Protein AF-B4DLM2-F1 (afdb_monomer)

Foldseek 3Di:
DPDVVVLVVLLVLLLVLLVVLLVLQCCCVPPVVHADPPPDPNPVSVVVSCCSVPVPNVVVNVVCPVVDDPVSCVVSVVSSVVSVVVSVVVCVVVPCVPVDDDPPPVVVVPDPPPPDD

Structure (mmCIF, N/CA/C/O backbone):
data_AF-B4DLM2-F1
#
_entry.id   AF-B4DLM2-F1
#
loop_
_atom_site.group_PDB
_atom_site.id
_atom_site.type_symbol
_atom_site.label_atom_id
_atom_site.label_alt_id
_atom_site.label_comp_id
_atom_site.label_asym_id
_atom_site.label_entity_id
_atom_site.label_seq_id
_atom_site.pdbx_PDB_ins_code
_atom_site.Cartn_x
_atom_site.Cartn_y
_atom_site.Cartn_z
_atom_site.occupancy
_atom_site.B_iso_or_equiv
_atom_site.auth_seq_id
_atom_site.auth_comp_id
_atom_site.auth_asym_id
_atom_site.auth_atom_id
_atom_site.pdbx_PDB_model_num
ATOM 1 N N . MET A 1 1 ? 16.873 -4.568 -25.014 1.00 51.62 1 MET A N 1
ATOM 2 C CA . MET A 1 1 ? 15.397 -4.546 -24.914 1.00 51.62 1 MET A CA 1
ATOM 3 C C . MET A 1 1 ? 15.012 -5.159 -23.578 1.00 51.62 1 MET A C 1
ATOM 5 O O . MET A 1 1 ? 15.275 -6.338 -23.374 1.00 51.62 1 MET A O 1
ATOM 9 N N . VAL A 1 2 ? 14.483 -4.369 -22.641 1.00 57.69 2 VAL A N 1
ATOM 10 C CA . VAL A 1 2 ? 13.938 -4.913 -21.386 1.00 57.69 2 VAL A CA 1
ATOM 11 C C . VAL A 1 2 ? 12.721 -5.756 -21.762 1.00 57.69 2 VAL A C 1
ATOM 13 O O . VAL A 1 2 ? 11.779 -5.254 -22.366 1.00 57.69 2 VAL A O 1
ATOM 16 N N . SER A 1 3 ? 12.790 -7.060 -21.508 1.00 72.94 3 SER A N 1
ATOM 17 C CA . SER A 1 3 ? 11.774 -8.020 -21.948 1.00 72.94 3 SER A CA 1
ATOM 18 C C . SER A 1 3 ? 10.449 -7.759 -21.222 1.00 72.94 3 SER A C 1
ATOM 20 O O . SER A 1 3 ? 10.468 -7.504 -20.020 1.00 72.94 3 SER A O 1
ATOM 22 N N . GLY A 1 4 ? 9.296 -7.860 -21.897 1.00 72.12 4 GLY A N 1
ATOM 23 C CA . G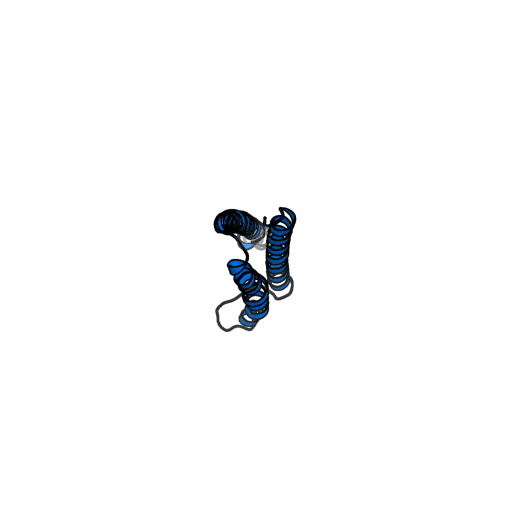LY A 1 4 ? 7.965 -7.658 -21.285 1.00 72.12 4 GLY A CA 1
ATOM 24 C C . GLY A 1 4 ? 7.727 -8.492 -20.014 1.00 72.12 4 GLY A C 1
ATOM 25 O O . GLY A 1 4 ? 7.009 -8.079 -19.109 1.00 72.12 4 GLY A O 1
ATOM 26 N N . ARG A 1 5 ? 8.434 -9.622 -19.887 1.00 77.25 5 ARG A N 1
ATOM 27 C CA . ARG A 1 5 ? 8.469 -10.468 -18.684 1.00 77.25 5 ARG A CA 1
ATOM 28 C C . ARG A 1 5 ? 8.991 -9.737 -17.442 1.00 77.25 5 ARG 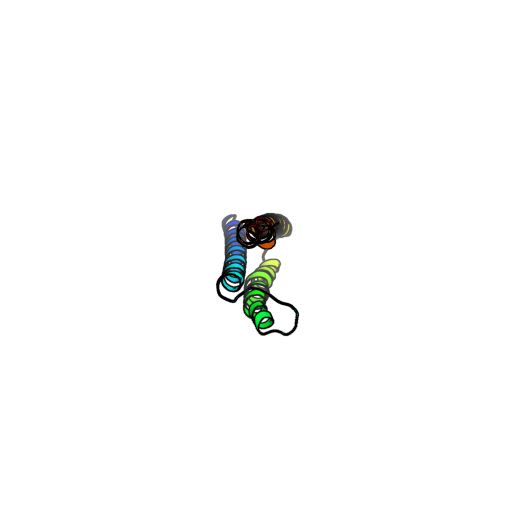A C 1
ATOM 30 O O . ARG A 1 5 ? 8.502 -9.995 -16.353 1.00 77.25 5 ARG A O 1
ATOM 37 N N . PHE A 1 6 ? 9.948 -8.823 -17.593 1.00 78.25 6 PHE A N 1
ATOM 38 C CA . PHE A 1 6 ? 10.503 -8.040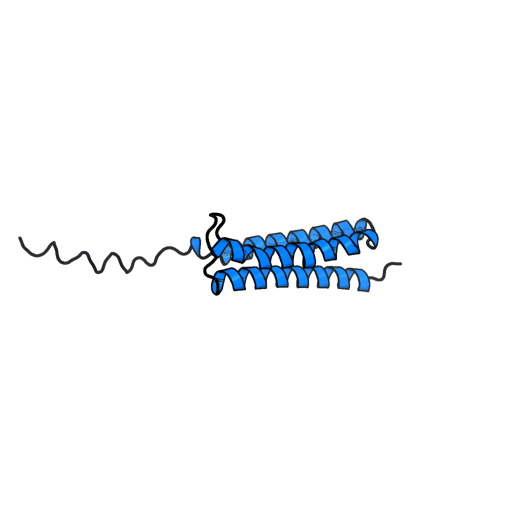 -16.486 1.00 78.25 6 PHE A CA 1
ATOM 39 C C . PHE A 1 6 ? 9.461 -7.084 -15.894 1.00 78.25 6 PHE A C 1
ATOM 41 O O . PHE A 1 6 ? 9.301 -7.022 -14.681 1.00 78.25 6 PHE A O 1
ATOM 48 N N . TYR A 1 7 ? 8.693 -6.406 -16.748 1.00 75.31 7 TYR A N 1
ATOM 49 C CA . TYR A 1 7 ? 7.600 -5.525 -16.329 1.00 75.31 7 TYR A CA 1
ATOM 50 C C . TYR A 1 7 ? 6.501 -6.289 -15.599 1.00 75.31 7 TYR A C 1
ATOM 52 O O . TYR A 1 7 ? 6.032 -5.857 -14.550 1.00 75.31 7 TYR A O 1
ATOM 60 N N . LEU A 1 8 ? 6.136 -7.455 -16.134 1.00 80.31 8 LEU A N 1
ATOM 61 C CA . LEU A 1 8 ? 5.130 -8.315 -15.530 1.00 80.31 8 LEU A CA 1
ATOM 62 C C . LEU A 1 8 ? 5.584 -8.803 -14.146 1.00 80.31 8 LEU A C 1
ATOM 64 O O . LEU A 1 8 ? 4.807 -8.743 -13.199 1.00 80.31 8 LEU A O 1
ATOM 68 N N . SER A 1 9 ? 6.860 -9.169 -13.987 1.00 82.44 9 SER A N 1
ATOM 69 C CA . SER A 1 9 ? 7.440 -9.481 -12.675 1.00 82.44 9 SER A CA 1
ATOM 70 C C . SER A 1 9 ? 7.395 -8.293 -11.709 1.00 82.44 9 SER A C 1
ATOM 72 O O . SER A 1 9 ? 7.050 -8.481 -10.546 1.00 82.44 9 SER A O 1
ATOM 74 N N . CYS A 1 10 ? 7.695 -7.071 -12.163 1.00 81.31 10 CYS A N 1
ATOM 75 C CA . CYS A 1 10 ? 7.617 -5.871 -11.321 1.00 81.31 10 CYS A CA 1
ATOM 76 C C . CYS A 1 10 ? 6.184 -5.589 -10.841 1.00 81.31 10 CYS A C 1
ATOM 78 O O . CYS A 1 10 ? 5.981 -5.308 -9.661 1.00 81.31 10 CYS A O 1
ATOM 80 N N . LEU A 1 11 ? 5.191 -5.714 -11.726 1.00 82.06 11 LEU A N 1
ATOM 81 C CA . LEU A 1 11 ? 3.777 -5.554 -11.372 1.00 82.06 11 LEU A CA 1
ATOM 82 C C . LEU A 1 11 ? 3.308 -6.640 -10.397 1.00 82.06 11 LEU A C 1
ATOM 84 O O . LEU A 1 11 ? 2.626 -6.334 -9.419 1.00 82.06 11 LEU A O 1
ATOM 88 N N . LEU A 1 12 ? 3.716 -7.894 -10.616 1.00 85.19 12 LEU A N 1
ATOM 89 C CA . LEU A 1 12 ? 3.414 -8.999 -9.706 1.00 85.19 12 LEU A CA 1
ATOM 90 C C . LEU A 1 12 ? 4.012 -8.759 -8.317 1.00 85.19 12 LEU A C 1
ATOM 92 O O . LEU A 1 12 ? 3.294 -8.884 -7.328 1.00 85.19 12 LEU A O 1
ATOM 96 N N . LEU A 1 13 ? 5.281 -8.349 -8.231 1.00 85.75 13 LEU A N 1
ATOM 97 C CA . LEU A 1 13 ? 5.938 -8.024 -6.961 1.00 85.75 13 LEU A CA 1
ATOM 98 C C . LEU A 1 13 ? 5.252 -6.857 -6.240 1.00 85.75 13 LEU A C 1
ATOM 100 O O . LEU A 1 13 ? 5.042 -6.934 -5.031 1.00 85.75 13 LEU A O 1
ATOM 104 N N . GLY A 1 14 ? 4.851 -5.813 -6.972 1.00 85.38 14 GLY A N 1
ATOM 105 C CA . GLY A 1 14 ? 4.082 -4.698 -6.415 1.00 85.38 14 GLY A CA 1
ATOM 106 C C . GLY A 1 14 ? 2.729 -5.148 -5.859 1.00 85.38 14 GLY A C 1
ATOM 107 O O . GLY A 1 14 ? 2.387 -4.828 -4.720 1.00 85.38 14 GLY A O 1
ATOM 108 N N . SER A 1 15 ? 1.988 -5.961 -6.620 1.00 84.38 15 SER A N 1
ATOM 109 C CA . SER A 1 15 ? 0.701 -6.510 -6.177 1.00 84.38 15 SER A CA 1
ATOM 110 C C . SER A 1 15 ? 0.849 -7.421 -4.953 1.00 84.38 15 SER A C 1
ATOM 112 O O . SER A 1 15 ? 0.097 -7.285 -3.992 1.00 84.38 15 SER A O 1
ATOM 114 N N . LEU A 1 16 ? 1.869 -8.285 -4.929 1.00 87.69 16 LEU A N 1
ATOM 115 C CA . LEU A 1 16 ? 2.153 -9.183 -3.812 1.00 87.69 16 LEU A CA 1
ATOM 116 C C . LEU A 1 16 ? 2.561 -8.403 -2.555 1.00 87.69 16 LEU A C 1
ATOM 118 O O . LEU A 1 16 ? 2.080 -8.700 -1.463 1.00 87.69 16 LEU A O 1
ATOM 122 N N . GLY A 1 17 ? 3.404 -7.378 -2.706 1.00 88.19 17 GLY A N 1
ATOM 123 C CA . GLY A 1 17 ? 3.790 -6.487 -1.614 1.00 88.19 17 GLY A CA 1
ATOM 124 C C . GLY A 1 17 ? 2.588 -5.747 -1.029 1.00 88.19 17 GLY A C 1
ATOM 125 O O . GLY A 1 17 ? 2.404 -5.710 0.186 1.00 88.19 17 GLY A O 1
ATOM 126 N N . SER A 1 18 ? 1.710 -5.235 -1.891 1.00 85.81 18 SER A N 1
ATOM 127 C CA . SER A 1 18 ? 0.461 -4.598 -1.478 1.00 85.81 18 SER A CA 1
ATOM 128 C C . SER A 1 18 ? -0.462 -5.554 -0.707 1.00 85.81 18 SER A C 1
ATOM 130 O O . SER A 1 18 ? -0.937 -5.208 0.377 1.00 85.81 18 SER A O 1
ATOM 132 N N . MET A 1 19 ? -0.646 -6.783 -1.200 1.00 86.31 19 MET A N 1
ATOM 133 C CA . MET A 1 19 ? -1.426 -7.816 -0.506 1.00 86.31 19 MET A CA 1
ATOM 134 C C . MET A 1 19 ? -0.823 -8.177 0.858 1.00 86.31 19 MET A C 1
ATOM 136 O O . MET A 1 19 ? -1.555 -8.359 1.830 1.00 86.31 19 MET A O 1
ATOM 140 N N . CYS A 1 20 ? 0.506 -8.224 0.966 1.00 88.50 20 CYS A N 1
ATOM 141 C CA . CYS A 1 20 ? 1.203 -8.482 2.226 1.00 88.50 20 CYS A CA 1
ATOM 142 C C . CYS A 1 20 ? 0.955 -7.373 3.267 1.00 88.50 20 CYS A C 1
ATOM 144 O O . CYS A 1 20 ? 0.703 -7.665 4.441 1.00 88.50 20 CYS A O 1
ATOM 146 N N . ILE A 1 21 ? 0.951 -6.105 2.839 1.00 88.44 21 ILE A N 1
ATOM 147 C CA . I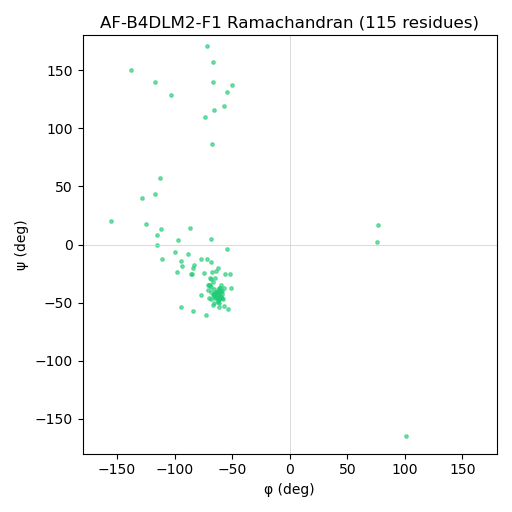LE A 1 21 ? 0.609 -4.972 3.710 1.00 88.44 21 ILE A CA 1
ATOM 148 C C . ILE A 1 21 ? -0.833 -5.102 4.209 1.00 88.44 21 ILE A C 1
ATOM 150 O O . ILE A 1 21 ? -1.064 -5.017 5.414 1.00 88.44 21 ILE A O 1
ATOM 154 N N . LEU A 1 22 ? -1.795 -5.357 3.314 1.00 86.56 22 LEU A N 1
ATOM 155 C CA . LEU A 1 22 ? -3.202 -5.527 3.695 1.00 86.56 22 LEU A CA 1
ATOM 156 C C . LEU A 1 22 ? -3.400 -6.644 4.704 1.00 86.56 22 LEU A C 1
ATOM 158 O O . LEU A 1 22 ? -4.104 -6.464 5.693 1.00 86.56 22 LEU A O 1
ATOM 162 N N . PHE A 1 23 ? -2.779 -7.793 4.453 1.00 88.12 23 PHE A N 1
ATOM 163 C CA . PHE A 1 23 ? -2.883 -8.935 5.342 1.00 88.12 23 PHE A CA 1
ATOM 164 C C . PHE A 1 23 ? -2.335 -8.598 6.731 1.00 88.12 23 PHE A C 1
ATOM 166 O O . PHE A 1 23 ? -2.962 -8.917 7.737 1.00 88.12 23 PHE A O 1
ATOM 173 N N . THR A 1 24 ? -1.215 -7.874 6.793 1.00 87.06 24 THR A N 1
ATOM 174 C CA . THR A 1 24 ? -0.621 -7.424 8.060 1.00 87.06 24 THR A CA 1
ATOM 175 C C . THR A 1 24 ? -1.533 -6.430 8.783 1.00 87.06 24 THR A C 1
ATOM 177 O O . THR A 1 24 ? -1.739 -6.550 9.989 1.00 87.06 24 THR A O 1
ATOM 180 N N . ILE A 1 25 ? -2.133 -5.481 8.057 1.00 87.44 25 ILE A N 1
ATOM 181 C CA . ILE A 1 25 ? -3.106 -4.528 8.607 1.00 87.44 25 ILE A CA 1
ATOM 182 C C . ILE A 1 25 ? -4.326 -5.270 9.159 1.00 87.44 25 ILE A C 1
ATOM 184 O O . ILE A 1 25 ? -4.698 -5.051 10.309 1.00 87.44 25 ILE A O 1
ATOM 188 N N . TYR A 1 26 ? -4.917 -6.173 8.375 1.00 86.38 26 TYR A N 1
ATOM 189 C CA . TYR A 1 26 ? -6.079 -6.961 8.777 1.00 86.38 26 TYR A CA 1
ATOM 190 C C . TYR A 1 26 ? -5.779 -7.836 9.996 1.00 86.38 26 TYR A C 1
ATOM 192 O O . TYR A 1 26 ? -6.555 -7.856 10.948 1.00 86.38 26 TYR A O 1
ATOM 200 N N . TRP A 1 27 ? -4.627 -8.508 10.008 1.00 85.75 27 TRP A N 1
ATOM 201 C CA . TRP A 1 27 ? -4.191 -9.326 11.133 1.00 85.75 27 TRP A CA 1
ATOM 20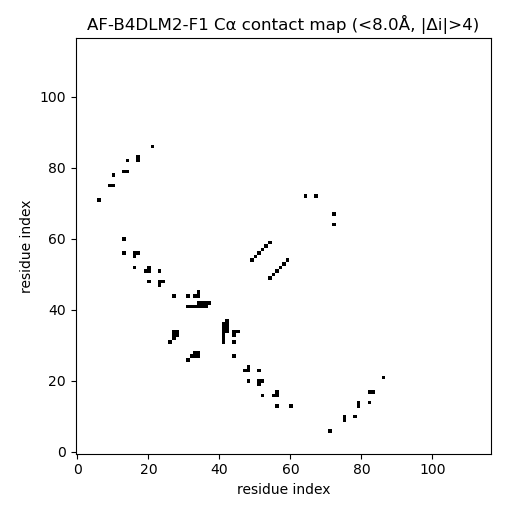2 C C . TRP A 1 27 ? -4.079 -8.501 12.421 1.00 85.75 27 TRP A C 1
ATOM 204 O O . TRP A 1 27 ? -4.619 -8.901 13.455 1.00 85.75 27 TRP A O 1
ATOM 214 N N . MET A 1 28 ? -3.463 -7.317 12.356 1.00 85.19 28 MET A N 1
ATOM 215 C CA . MET A 1 28 ? -3.319 -6.444 13.526 1.00 85.19 28 MET A CA 1
ATOM 216 C C . MET A 1 28 ? -4.639 -5.825 13.977 1.00 85.19 28 MET A C 1
ATOM 218 O O . MET A 1 28 ? -4.868 -5.680 15.178 1.00 85.19 28 MET A O 1
ATOM 222 N N . GLN A 1 29 ? -5.527 -5.509 13.039 1.00 82.75 29 GLN A N 1
ATOM 223 C CA . GLN A 1 29 ? -6.861 -5.008 13.346 1.00 82.75 29 GLN A CA 1
ATOM 224 C C . GLN A 1 29 ? -7.724 -6.071 14.029 1.00 82.75 29 GLN A C 1
ATOM 226 O O . GLN A 1 29 ? -8.265 -5.818 15.101 1.00 82.75 29 GLN A O 1
ATOM 231 N N . TYR A 1 30 ? -7.818 -7.264 13.439 1.00 81.12 30 TYR A N 1
ATOM 232 C CA . TYR A 1 30 ? -8.742 -8.303 13.889 1.00 81.12 30 TYR A CA 1
ATOM 233 C C . TYR A 1 30 ? -8.255 -9.028 15.150 1.00 81.12 30 TYR A C 1
ATOM 235 O O . TYR A 1 30 ? -9.036 -9.250 16.070 1.00 81.12 30 TYR A O 1
ATOM 243 N N . TRP A 1 31 ? -6.966 -9.382 15.221 1.00 79.50 31 TRP A N 1
ATOM 244 C CA . TRP A 1 31 ? -6.445 -10.227 16.304 1.00 79.50 31 TRP A CA 1
ATOM 245 C C . TRP A 1 31 ? -5.779 -9.450 17.443 1.00 79.50 31 TRP A C 1
ATOM 247 O O . TRP A 1 31 ? -5.687 -9.974 18.549 1.00 79.50 31 TRP A O 1
ATOM 257 N N . ARG A 1 32 ? -5.294 -8.221 17.207 1.00 80.56 32 ARG A N 1
ATOM 258 C CA . ARG A 1 32 ? -4.540 -7.443 18.216 1.00 80.56 32 ARG A CA 1
ATOM 259 C C . ARG A 1 32 ? -5.276 -6.212 18.740 1.00 80.56 32 ARG A C 1
ATOM 261 O O . ARG A 1 32 ? -4.660 -5.378 19.402 1.00 80.56 32 ARG A O 1
ATOM 268 N N . GLY A 1 33 ? -6.576 -6.106 18.467 1.00 79.31 33 GLY A N 1
ATOM 269 C CA . GLY A 1 33 ? -7.436 -5.067 19.037 1.00 79.31 33 GLY A CA 1
ATOM 270 C C . GLY A 1 33 ? -7.277 -3.680 18.410 1.00 79.31 33 GLY A C 1
ATOM 271 O O . GLY A 1 33 ? -7.722 -2.702 19.002 1.00 79.31 33 GLY A O 1
ATOM 272 N N . GLY A 1 34 ? -6.664 -3.576 17.225 1.00 82.50 34 GLY A N 1
ATOM 273 C CA . GLY A 1 34 ? -6.630 -2.333 16.452 1.00 82.50 34 GLY A CA 1
ATOM 274 C C . GLY A 1 34 ? -5.323 -1.535 16.531 1.00 82.50 34 GLY A C 1
ATOM 275 O O . GLY A 1 34 ? -4.275 -2.038 16.946 1.00 82.50 34 GLY A O 1
ATOM 276 N N . PHE A 1 35 ? -5.382 -0.273 16.094 1.00 84.31 35 PHE A N 1
ATOM 277 C CA . PHE A 1 35 ? -4.260 0.672 16.103 1.00 84.31 35 PHE A CA 1
ATOM 278 C C . PHE A 1 35 ? -4.580 1.859 17.003 1.00 84.31 35 PHE A C 1
ATOM 280 O O . PHE A 1 35 ? -5.684 2.398 16.955 1.00 84.31 35 PHE A O 1
ATOM 287 N N . ALA A 1 36 ? -3.586 2.316 17.761 1.00 84.56 36 ALA A N 1
ATOM 288 C CA . ALA A 1 36 ? -3.668 3.572 18.494 1.00 84.56 36 ALA A CA 1
ATOM 289 C C . ALA A 1 36 ? -2.348 4.342 18.384 1.00 84.56 36 ALA A C 1
ATOM 291 O O . ALA A 1 36 ? -1.281 3.741 18.271 1.00 84.56 36 ALA A O 1
ATOM 292 N N . TRP A 1 37 ? -2.431 5.672 18.431 1.00 80.44 37 TRP A N 1
ATOM 293 C CA . TRP A 1 37 ? -1.291 6.599 18.426 1.00 80.44 37 TRP A CA 1
ATOM 294 C C . TRP A 1 37 ? -1.251 7.407 19.736 1.00 80.44 37 TRP A C 1
ATOM 296 O O . TRP A 1 37 ? -1.141 8.625 19.746 1.00 80.44 37 TRP A O 1
ATOM 306 N N . ASN A 1 38 ? -1.467 6.737 20.867 1.00 84.94 38 ASN A N 1
ATOM 307 C CA . ASN A 1 38 ? -1.642 7.368 22.184 1.00 84.94 38 ASN A CA 1
ATOM 308 C C . ASN A 1 38 ? -0.666 6.829 23.247 1.00 84.94 38 ASN A C 1
ATOM 310 O O . ASN A 1 38 ? -0.918 6.971 24.438 1.00 84.94 38 ASN A O 1
ATOM 314 N N . GLY A 1 39 ? 0.420 6.169 22.836 1.00 71.62 39 GLY A N 1
ATOM 315 C CA . GLY A 1 39 ? 1.399 5.569 23.754 1.00 71.62 39 GLY A CA 1
ATOM 316 C C . GLY A 1 39 ? 0.945 4.264 24.419 1.00 71.62 39 GLY A C 1
ATOM 317 O O . GLY A 1 39 ? 1.680 3.709 25.228 1.00 71.62 39 GLY A O 1
ATOM 318 N N . SER A 1 40 ? -0.246 3.756 24.091 1.00 83.31 40 SER A N 1
ATOM 319 C CA . SER A 1 40 ? -0.760 2.482 24.606 1.00 83.31 40 SER A CA 1
ATOM 320 C C . SER A 1 40 ? -0.037 1.268 23.997 1.00 83.31 40 SER A C 1
ATOM 322 O O . SER A 1 40 ? 0.688 1.381 23.008 1.00 83.31 40 SER A O 1
ATOM 324 N N . ILE A 1 41 ? -0.298 0.069 24.526 1.00 79.69 41 ILE A N 1
ATOM 325 C CA . ILE A 1 41 ? 0.211 -1.207 23.991 1.00 79.69 41 ILE A CA 1
ATOM 326 C C . ILE A 1 41 ? -0.167 -1.428 22.514 1.00 79.69 41 ILE A C 1
ATOM 328 O O . ILE A 1 41 ? 0.571 -2.068 21.766 1.00 79.69 41 ILE A O 1
ATOM 332 N N . TYR A 1 42 ? -1.262 -0.814 22.055 1.00 82.81 42 TYR A N 1
ATOM 333 C CA . TYR A 1 42 ? -1.694 -0.819 20.654 1.00 82.81 42 TYR A CA 1
ATOM 334 C C . TYR A 1 42 ? -0.770 -0.027 19.715 1.00 82.81 42 TYR A C 1
ATOM 336 O O . TYR A 1 42 ? -0.831 -0.212 18.501 1.00 82.81 42 TYR A O 1
ATOM 344 N N . MET A 1 43 ? 0.115 0.824 20.242 1.00 84.19 43 MET A N 1
ATOM 345 C CA . MET A 1 43 ? 1.112 1.538 19.439 1.00 84.19 43 MET A CA 1
ATOM 346 C C . MET A 1 43 ? 2.177 0.573 18.899 1.00 84.19 43 MET A C 1
ATOM 348 O O . MET A 1 43 ? 2.674 0.758 17.792 1.00 84.19 43 MET A O 1
ATOM 352 N N . PHE A 1 44 ? 2.455 -0.527 19.612 1.00 84.88 44 PHE A N 1
ATOM 353 C CA . PHE A 1 44 ? 3.342 -1.585 19.123 1.00 84.88 44 PHE A CA 1
ATOM 354 C C . PHE A 1 44 ? 2.751 -2.346 17.925 1.00 84.88 44 PHE A C 1
ATOM 356 O O . PHE A 1 44 ? 3.500 -2.878 17.110 1.00 84.88 44 PHE A O 1
ATOM 363 N N . ASN A 1 45 ? 1.425 -2.354 17.742 1.00 85.94 45 ASN A N 1
ATOM 364 C CA . ASN A 1 45 ? 0.803 -2.990 16.575 1.00 85.94 45 ASN A CA 1
ATOM 365 C C . ASN A 1 45 ? 1.201 -2.303 15.252 1.00 85.94 45 ASN A C 1
ATOM 367 O O . ASN A 1 45 ? 1.194 -2.959 14.211 1.00 85.94 45 ASN A O 1
ATOM 371 N N . TRP A 1 46 ? 1.617 -1.027 15.283 1.00 84.44 46 TRP A N 1
ATOM 372 C CA . TRP A 1 46 ? 2.170 -0.327 14.116 1.00 84.44 46 TRP A CA 1
ATOM 373 C C . TRP A 1 46 ? 3.529 -0.862 13.676 1.00 84.44 46 TRP A C 1
ATOM 375 O O . TRP A 1 46 ? 3.839 -0.816 12.489 1.00 84.44 46 TRP A O 1
ATOM 385 N N . HIS A 1 47 ? 4.335 -1.388 14.599 1.00 89.06 47 HIS A N 1
ATOM 386 C CA . HIS A 1 47 ? 5.700 -1.828 14.314 1.00 89.06 47 HIS A CA 1
ATOM 387 C C . HIS A 1 47 ? 5.785 -2.818 13.130 1.00 89.06 47 HIS A C 1
ATOM 389 O O . HIS A 1 47 ? 6.470 -2.521 12.152 1.00 89.06 47 HIS A O 1
ATOM 395 N N . PRO A 1 48 ? 5.068 -3.955 13.127 1.00 88.56 48 PRO A N 1
ATOM 396 C CA . PRO A 1 48 ? 5.092 -4.893 12.003 1.00 88.56 48 PRO A CA 1
ATOM 397 C C . PRO A 1 48 ? 4.476 -4.330 10.716 1.00 88.56 48 PRO A C 1
ATOM 399 O O . PRO A 1 48 ? 4.967 -4.644 9.636 1.00 88.56 48 PRO A O 1
ATOM 402 N N . VAL A 1 49 ? 3.463 -3.462 10.804 1.00 88.88 49 VAL A N 1
ATOM 403 C CA . VAL A 1 49 ? 2.883 -2.802 9.619 1.00 88.88 49 VAL A CA 1
ATOM 404 C C . VAL A 1 49 ? 3.912 -1.885 8.957 1.00 88.88 49 VAL A C 1
ATOM 406 O O . VAL A 1 49 ? 4.099 -1.940 7.743 1.00 88.88 49 VAL A O 1
ATOM 409 N N . LEU A 1 50 ? 4.625 -1.085 9.753 1.00 89.69 50 LEU A N 1
ATOM 410 C CA . LEU A 1 50 ? 5.662 -0.174 9.271 1.00 89.69 50 LEU A CA 1
ATOM 411 C C . LEU A 1 50 ? 6.890 -0.924 8.746 1.00 89.69 50 LEU A C 1
ATOM 413 O O . LEU A 1 50 ? 7.462 -0.514 7.739 1.00 89.69 50 LEU A O 1
ATOM 417 N N . MET A 1 51 ? 7.264 -2.045 9.365 1.00 92.62 51 MET A N 1
ATOM 418 C CA . MET A 1 51 ? 8.363 -2.889 8.885 1.00 92.62 51 MET A CA 1
ATOM 419 C C . MET A 1 51 ? 8.044 -3.509 7.520 1.00 92.62 51 MET A C 1
ATOM 421 O O . MET A 1 51 ? 8.872 -3.446 6.612 1.00 92.62 51 MET A O 1
ATOM 425 N N . VAL A 1 52 ? 6.836 -4.055 7.342 1.00 91.44 52 VAL A N 1
ATOM 426 C CA . VAL A 1 52 ? 6.411 -4.656 6.067 1.00 91.44 52 VAL A CA 1
ATOM 427 C C . VAL A 1 52 ? 6.243 -3.585 4.985 1.00 91.44 52 VAL A C 1
ATOM 429 O O . VAL A 1 52 ? 6.775 -3.731 3.887 1.00 91.44 52 VAL A O 1
ATOM 432 N N . ALA A 1 53 ? 5.575 -2.468 5.280 1.00 88.62 53 ALA A N 1
ATOM 433 C CA . ALA A 1 53 ? 5.401 -1.402 4.296 1.00 88.62 53 ALA A CA 1
ATOM 434 C C . ALA A 1 53 ? 6.739 -0.741 3.918 1.00 88.62 53 ALA A C 1
ATOM 436 O O . ALA A 1 53 ? 7.068 -0.629 2.738 1.00 88.62 53 ALA A O 1
ATOM 437 N N . GLY A 1 54 ? 7.532 -0.341 4.914 1.00 85.94 54 GLY A N 1
ATOM 438 C CA . GLY A 1 54 ? 8.784 0.387 4.724 1.00 85.94 54 GLY A CA 1
ATOM 439 C C . GLY A 1 54 ? 9.906 -0.478 4.164 1.00 85.94 54 GLY A C 1
ATOM 440 O O . GLY A 1 54 ? 10.426 -0.204 3.083 1.00 85.94 54 GLY A O 1
ATOM 441 N N . MET A 1 55 ? 10.287 -1.529 4.891 1.00 85.44 55 MET A N 1
ATOM 442 C CA . MET A 1 55 ? 11.494 -2.295 4.564 1.00 85.44 55 MET A CA 1
ATOM 443 C C . MET A 1 55 ? 11.268 -3.393 3.527 1.00 85.44 55 MET A C 1
ATOM 445 O O . MET A 1 55 ? 12.215 -3.776 2.849 1.00 85.44 55 MET A O 1
ATOM 449 N N . VAL A 1 56 ? 10.049 -3.916 3.381 1.00 88.12 56 VAL A N 1
ATOM 450 C CA . VAL A 1 56 ? 9.786 -4.980 2.397 1.00 88.12 56 VAL A CA 1
ATOM 451 C C . VAL A 1 56 ? 9.288 -4.379 1.087 1.00 88.12 56 VAL A C 1
ATOM 453 O O . VAL A 1 56 ? 9.882 -4.617 0.037 1.00 88.12 56 VAL A O 1
ATOM 456 N N . VAL A 1 57 ? 8.234 -3.561 1.132 1.00 87.44 57 VAL A N 1
ATOM 457 C CA . VAL A 1 57 ? 7.588 -3.059 -0.091 1.00 87.44 57 VAL A CA 1
ATOM 458 C C . VAL A 1 57 ? 8.288 -1.825 -0.651 1.00 87.44 57 VAL A C 1
ATOM 460 O O . VAL A 1 57 ? 8.732 -1.851 -1.799 1.00 87.44 57 VAL A O 1
ATOM 463 N N . PHE A 1 58 ? 8.428 -0.752 0.133 1.00 85.06 58 PHE A N 1
ATOM 464 C CA . PHE A 1 58 ? 9.014 0.493 -0.372 1.00 85.06 58 PHE A CA 1
ATOM 465 C C . PHE A 1 58 ? 10.511 0.367 -0.653 1.00 85.06 58 PHE A C 1
ATOM 467 O O . PHE A 1 58 ? 10.958 0.759 -1.729 1.00 85.06 58 PHE A O 1
ATOM 474 N N . TYR A 1 59 ? 11.281 -0.223 0.261 1.00 85.19 59 TYR A N 1
ATOM 475 C CA . TYR A 1 59 ? 12.711 -0.457 0.046 1.00 85.19 59 TYR A CA 1
ATOM 476 C C . TYR A 1 59 ? 12.969 -1.411 -1.132 1.00 85.19 59 TYR A C 1
ATOM 478 O O . TYR A 1 59 ? 13.822 -1.135 -1.979 1.00 85.19 59 TYR A O 1
ATOM 486 N N . GLY A 1 60 ? 12.173 -2.481 -1.253 1.00 85.94 60 GLY A N 1
ATOM 487 C CA . GLY A 1 60 ? 12.197 -3.371 -2.413 1.00 85.94 60 GLY A CA 1
ATOM 488 C C . GLY A 1 60 ? 11.940 -2.611 -3.716 1.00 85.94 60 GLY A C 1
ATOM 489 O O . GLY A 1 60 ? 12.766 -2.657 -4.624 1.00 85.94 60 GLY A O 1
ATOM 490 N N . GLY A 1 61 ? 10.857 -1.833 -3.793 1.00 85.44 61 GLY A N 1
ATOM 491 C CA . GLY A 1 61 ? 10.531 -1.015 -4.967 1.00 85.44 61 GLY A CA 1
ATOM 492 C C . GLY A 1 61 ? 11.617 0.007 -5.324 1.00 85.44 61 GLY A C 1
ATOM 493 O O . GLY A 1 61 ? 11.991 0.126 -6.492 1.00 85.44 61 GLY A O 1
ATOM 494 N N . ALA A 1 62 ? 12.186 0.685 -4.324 1.00 85.06 62 ALA A N 1
ATOM 495 C CA . ALA A 1 62 ? 13.271 1.646 -4.515 1.00 85.06 62 ALA A CA 1
ATOM 496 C C . ALA A 1 62 ? 14.528 0.993 -5.114 1.00 85.06 62 ALA A C 1
ATOM 498 O O . ALA A 1 62 ? 15.171 1.575 -5.986 1.00 85.06 62 ALA A O 1
ATOM 499 N N . SER A 1 63 ? 14.848 -0.245 -4.720 1.00 85.62 63 SER A N 1
ATOM 500 C CA . SER A 1 63 ? 15.992 -0.979 -5.280 1.00 85.62 63 SER A CA 1
ATOM 501 C C . SER A 1 63 ? 15.836 -1.308 -6.774 1.00 85.62 63 SER A C 1
ATOM 503 O O . SER A 1 63 ? 16.830 -1.383 -7.503 1.00 85.62 63 SER A O 1
ATOM 505 N N . LEU A 1 64 ? 14.597 -1.463 -7.259 1.00 81.88 6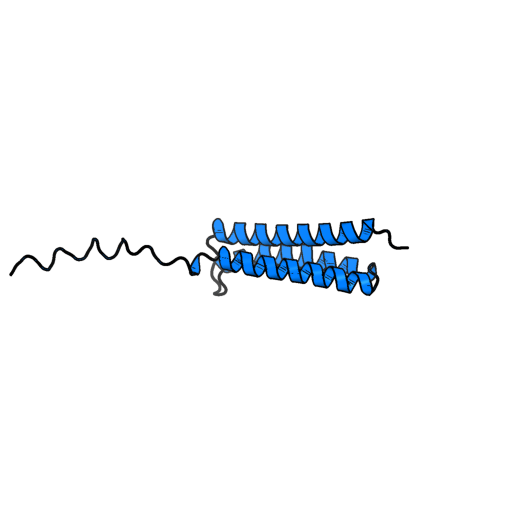4 LEU A N 1
ATOM 506 C CA . LEU A 1 64 ? 14.313 -1.720 -8.672 1.00 81.88 64 LEU A CA 1
ATOM 507 C C . LEU A 1 64 ? 14.275 -0.446 -9.524 1.00 81.88 64 LEU A C 1
ATOM 509 O O . LEU A 1 64 ? 14.403 -0.556 -10.744 1.00 81.88 64 LEU A O 1
ATOM 513 N N . VAL A 1 65 ? 14.144 0.742 -8.922 1.00 80.38 65 VAL A N 1
ATOM 514 C CA . VAL A 1 65 ? 13.943 2.009 -9.651 1.00 80.38 65 VAL A CA 1
ATOM 515 C C . VAL A 1 65 ? 15.066 2.290 -10.653 1.00 80.38 65 VAL A C 1
ATOM 517 O O . VAL A 1 65 ? 14.799 2.710 -11.772 1.00 80.38 65 VAL A O 1
ATOM 520 N N . TYR A 1 66 ? 16.311 1.954 -10.308 1.00 80.94 66 TYR A N 1
ATOM 521 C CA . TYR A 1 66 ? 17.474 2.163 -11.179 1.00 80.94 66 TYR A CA 1
ATOM 522 C C . TYR A 1 66 ? 17.533 1.214 -12.384 1.00 80.94 66 TYR A C 1
ATOM 524 O O . TYR A 1 66 ? 18.335 1.414 -13.292 1.00 80.94 66 TYR A O 1
ATOM 532 N N . ARG A 1 67 ? 16.715 0.156 -12.395 1.00 79.88 67 ARG A N 1
ATOM 533 C CA . ARG A 1 67 ? 16.674 -0.851 -13.467 1.00 79.88 67 ARG A CA 1
ATOM 534 C C . ARG A 1 67 ? 15.519 -0.627 -14.445 1.00 79.88 67 ARG A C 1
ATOM 536 O O . ARG A 1 67 ? 15.416 -1.353 -15.433 1.00 79.88 67 ARG A O 1
ATOM 543 N N . LEU A 1 68 ? 14.641 0.333 -14.162 1.00 76.38 68 LEU A N 1
ATOM 544 C CA . LEU A 1 68 ? 13.422 0.603 -14.916 1.00 76.38 68 LEU A CA 1
ATOM 545 C C . LEU A 1 68 ? 13.628 1.836 -15.814 1.00 76.38 68 LEU A C 1
ATOM 547 O O . LEU A 1 68 ? 14.059 2.873 -15.313 1.00 76.38 68 LEU A O 1
ATOM 551 N N . PRO A 1 69 ? 13.323 1.763 -17.123 1.00 79.75 69 PRO A N 1
ATOM 552 C CA . PRO A 1 69 ? 13.291 2.956 -17.964 1.00 79.75 69 PRO A CA 1
ATOM 553 C C . PRO A 1 69 ? 12.135 3.883 -17.541 1.00 79.75 69 PRO A C 1
ATOM 555 O O . PRO A 1 69 ? 11.173 3.438 -16.910 1.00 79.7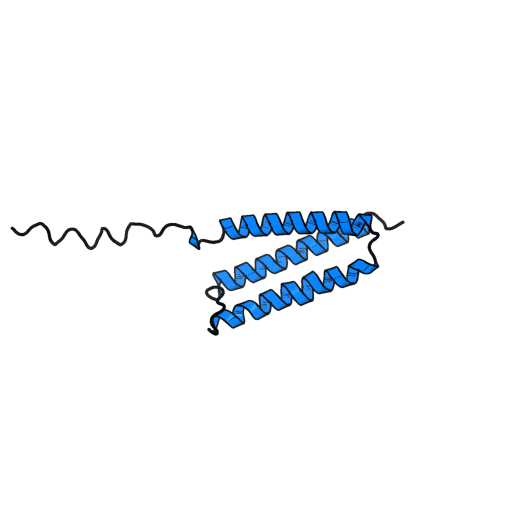5 69 PRO A O 1
ATOM 558 N N . SER A 1 70 ? 12.223 5.175 -17.860 1.00 74.69 70 SER A N 1
ATOM 559 C CA . SER A 1 70 ? 11.294 6.232 -17.413 1.00 74.69 70 SER A CA 1
ATOM 560 C C . SER A 1 70 ? 9.819 5.901 -17.655 1.00 74.69 70 SER A C 1
ATOM 562 O O . SER A 1 70 ? 8.961 6.168 -16.813 1.00 74.69 70 SER A O 1
ATOM 564 N N . GLU A 1 71 ? 9.526 5.254 -18.778 1.00 75.69 71 GLU A N 1
ATOM 565 C CA . GLU A 1 71 ? 8.175 4.879 -19.196 1.00 75.69 71 GLU A CA 1
ATOM 566 C C . GLU A 1 71 ? 7.622 3.751 -18.308 1.00 75.69 71 GLU A C 1
ATOM 568 O O . GLU A 1 71 ? 6.438 3.726 -17.968 1.00 75.69 71 GLU A O 1
ATOM 573 N N . ALA A 1 72 ? 8.502 2.844 -17.870 1.00 72.00 72 ALA A N 1
ATOM 574 C CA . ALA A 1 72 ? 8.184 1.755 -16.950 1.00 72.00 72 ALA A CA 1
ATOM 575 C C . ALA A 1 72 ? 7.848 2.266 -15.553 1.00 72.00 72 ALA A C 1
ATOM 577 O O . ALA A 1 72 ? 6.940 1.754 -14.898 1.00 72.00 72 ALA A O 1
ATOM 578 N N . VAL A 1 73 ? 8.605 3.264 -15.092 1.00 70.94 73 VAL A N 1
ATOM 579 C CA . VAL A 1 73 ? 8.410 3.882 -13.780 1.00 70.94 73 VAL A CA 1
ATOM 580 C C . VAL A 1 73 ? 7.047 4.558 -13.732 1.00 70.94 73 VAL A C 1
ATOM 582 O O . VAL A 1 73 ? 6.328 4.378 -12.752 1.00 70.94 73 VAL A O 1
ATOM 585 N N . PHE A 1 74 ? 6.654 5.260 -14.798 1.00 74.19 74 PHE A N 1
ATOM 586 C CA . PHE A 1 74 ? 5.341 5.892 -14.882 1.00 74.19 74 PHE A CA 1
ATOM 587 C C . PHE A 1 74 ? 4.207 4.860 -14.807 1.00 74.19 74 PHE A C 1
ATOM 589 O O . PHE A 1 74 ? 3.369 4.942 -13.912 1.00 74.19 74 PHE A O 1
ATOM 596 N N . ALA A 1 75 ? 4.231 3.829 -15.660 1.00 73.56 75 ALA A N 1
ATOM 597 C CA . ALA A 1 75 ? 3.192 2.796 -15.682 1.00 73.56 75 ALA A CA 1
ATOM 598 C C . ALA A 1 75 ? 3.104 1.994 -14.367 1.00 73.56 75 ALA A C 1
ATOM 600 O O . ALA A 1 75 ? 2.006 1.754 -13.861 1.00 73.56 75 ALA A O 1
ATOM 601 N N . ASN A 1 76 ? 4.246 1.624 -13.773 1.00 73.19 76 ASN A N 1
ATOM 602 C CA . ASN A 1 76 ? 4.274 0.944 -12.473 1.00 73.19 76 ASN A CA 1
ATOM 603 C C . ASN A 1 76 ? 3.769 1.847 -11.345 1.00 73.19 76 ASN A C 1
ATOM 605 O O . ASN A 1 76 ? 3.055 1.372 -10.463 1.00 73.19 76 ASN A O 1
ATOM 609 N N . SER A 1 77 ? 4.099 3.141 -11.376 1.00 74.69 77 SER A N 1
ATOM 610 C CA . SER A 1 77 ? 3.616 4.108 -10.384 1.00 74.69 77 SER A CA 1
ATOM 611 C C . SER A 1 77 ? 2.105 4.279 -10.485 1.00 74.69 77 SER A C 1
ATOM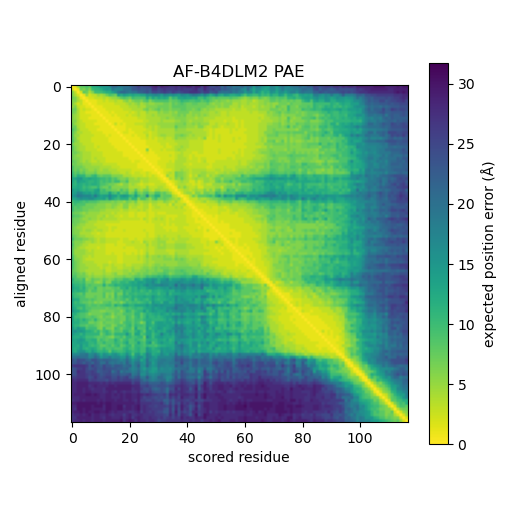 613 O O . SER A 1 77 ? 1.422 4.233 -9.467 1.00 74.69 77 SER A O 1
ATOM 615 N N . THR A 1 78 ? 1.561 4.385 -11.700 1.00 77.69 78 THR A N 1
ATOM 616 C CA . THR A 1 78 ? 0.110 4.420 -11.922 1.00 77.69 78 THR A CA 1
ATOM 617 C C . THR A 1 78 ? -0.565 3.138 -11.433 1.00 77.69 78 THR A C 1
ATOM 619 O O . THR A 1 78 ? -1.566 3.218 -10.727 1.00 77.69 78 THR A O 1
ATOM 622 N N . GLY A 1 79 ? -0.005 1.960 -11.733 1.00 77.50 79 GLY A N 1
ATOM 623 C CA . GLY A 1 79 ? -0.527 0.678 -11.247 1.00 77.50 79 GLY A CA 1
ATOM 624 C C . GLY A 1 79 ? -0.540 0.584 -9.718 1.00 77.50 79 GLY A C 1
ATOM 625 O O . GLY A 1 79 ? -1.556 0.222 -9.127 1.00 77.50 79 GLY A O 1
ATOM 626 N N . MET A 1 80 ? 0.550 0.992 -9.064 1.00 75.62 80 MET A N 1
ATOM 627 C CA . MET A 1 80 ? 0.633 1.085 -7.602 1.00 75.62 80 MET A CA 1
ATOM 628 C C . MET A 1 80 ? -0.396 2.059 -7.020 1.00 75.62 80 MET A C 1
ATOM 630 O O . MET A 1 80 ? -0.968 1.779 -5.971 1.00 75.62 80 MET A O 1
ATOM 634 N N . LEU A 1 81 ? -0.661 3.178 -7.695 1.00 79.44 81 LEU A N 1
ATOM 635 C CA . LEU A 1 81 ? -1.612 4.197 -7.248 1.00 79.44 81 LEU A CA 1
ATOM 636 C C . LEU A 1 81 ? -3.061 3.701 -7.352 1.00 79.44 81 LEU A C 1
ATOM 638 O O . LEU A 1 81 ? -3.848 3.920 -6.435 1.00 79.44 81 LEU A O 1
ATOM 642 N N . VAL A 1 82 ? -3.392 2.956 -8.411 1.00 81.62 82 VAL A N 1
ATOM 643 C CA . VAL A 1 82 ? -4.691 2.277 -8.559 1.00 81.62 82 VAL A CA 1
ATOM 644 C C . VAL A 1 82 ? -4.875 1.211 -7.485 1.00 81.62 82 VAL A C 1
ATOM 646 O O . VAL A 1 82 ? -5.938 1.140 -6.870 1.00 81.62 82 VAL A O 1
ATOM 649 N N . VAL A 1 83 ? -3.841 0.409 -7.216 1.00 80.56 83 VAL A N 1
ATOM 650 C CA . VAL A 1 83 ? -3.885 -0.584 -6.138 1.00 80.56 83 VAL A CA 1
ATOM 651 C C . VAL A 1 83 ? -4.066 0.110 -4.790 1.00 80.56 83 VAL A C 1
ATOM 653 O O . VAL A 1 83 ? -4.974 -0.257 -4.057 1.00 80.56 83 VAL A O 1
ATOM 656 N N . ALA A 1 84 ? -3.284 1.150 -4.486 1.00 80.31 84 ALA A N 1
ATOM 657 C CA . ALA A 1 84 ? -3.406 1.928 -3.253 1.00 80.31 84 ALA A CA 1
ATOM 658 C C . ALA A 1 84 ? -4.796 2.568 -3.096 1.00 80.31 84 ALA A C 1
ATOM 660 O O . ALA A 1 84 ? -5.361 2.539 -2.005 1.00 80.31 84 ALA A O 1
ATOM 661 N N . PHE A 1 85 ? -5.379 3.089 -4.178 1.00 80.38 85 PHE A N 1
ATOM 662 C CA . PHE A 1 85 ? -6.751 3.591 -4.187 1.00 80.38 85 PHE A CA 1
ATOM 663 C C . PHE A 1 85 ? -7.768 2.471 -3.920 1.00 80.38 85 PHE A C 1
ATOM 665 O O . PHE A 1 85 ? -8.655 2.633 -3.085 1.00 80.38 85 PHE A O 1
ATOM 672 N N . GLY A 1 86 ? -7.607 1.305 -4.550 1.00 82.62 86 GLY A N 1
ATOM 673 C CA . GLY A 1 86 ? -8.419 0.121 -4.267 1.00 82.62 86 GLY A CA 1
ATOM 674 C C . GLY A 1 86 ? -8.298 -0.337 -2.812 1.00 82.62 86 GLY A C 1
ATOM 675 O O . GLY A 1 86 ? -9.306 -0.654 -2.186 1.00 82.62 86 GLY A O 1
ATOM 676 N N . LEU 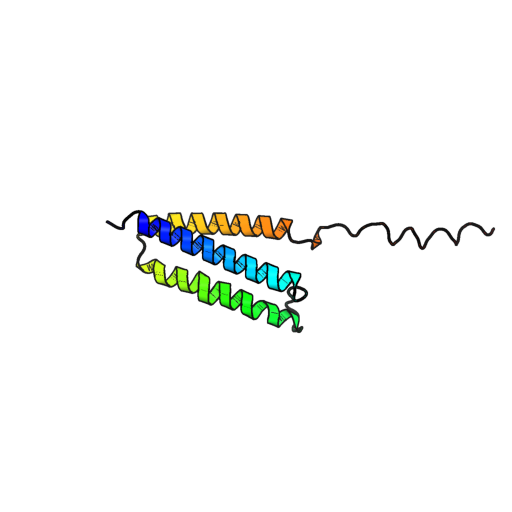A 1 87 ? -7.090 -0.296 -2.244 1.00 76.62 87 LEU A N 1
ATOM 677 C CA . LEU A 1 87 ? -6.845 -0.602 -0.835 1.00 76.62 87 LEU A CA 1
ATOM 678 C C . LEU A 1 87 ? -7.533 0.396 0.088 1.00 76.62 87 LEU A C 1
ATOM 680 O O . LEU A 1 87 ? -8.098 -0.010 1.097 1.00 76.62 87 LEU A O 1
ATOM 684 N N . LEU A 1 88 ? -7.493 1.685 -0.250 1.00 78.50 88 LEU A N 1
ATOM 685 C CA . LEU A 1 88 ? -8.162 2.738 0.504 1.00 78.50 88 LEU A CA 1
ATOM 686 C C . LEU A 1 88 ? -9.677 2.521 0.509 1.00 78.50 88 LEU A C 1
ATOM 688 O O . LEU A 1 88 ? -10.298 2.564 1.567 1.00 78.50 88 LEU A O 1
ATOM 692 N N . VAL A 1 89 ? -10.266 2.240 -0.655 1.00 80.25 89 VAL A N 1
ATOM 693 C CA . VAL A 1 89 ? -11.698 1.939 -0.774 1.00 80.25 89 VAL A CA 1
ATOM 694 C C . VAL A 1 89 ? -12.050 0.681 0.019 1.00 80.25 89 VAL A C 1
ATOM 696 O O . VAL A 1 89 ? -12.997 0.698 0.801 1.00 80.25 89 VAL A O 1
ATOM 699 N N . LEU A 1 90 ? -11.263 -0.390 -0.112 1.00 75.94 90 LEU A N 1
ATOM 700 C CA . LEU A 1 90 ? -11.472 -1.629 0.635 1.00 75.94 90 LEU A CA 1
ATOM 701 C C . LEU A 1 90 ? -11.347 -1.402 2.147 1.00 75.94 90 LEU A C 1
ATOM 703 O O . LEU A 1 90 ? -12.161 -1.910 2.911 1.00 75.94 90 LEU A O 1
ATOM 707 N N . TYR A 1 91 ? -10.369 -0.609 2.582 1.00 74.00 91 TYR A N 1
ATOM 708 C CA . TYR A 1 91 ? -10.203 -0.220 3.977 1.00 74.00 91 TYR A CA 1
ATOM 709 C C . TYR A 1 91 ? -11.417 0.554 4.488 1.00 74.00 91 TYR A C 1
ATOM 711 O O . TYR A 1 91 ? -11.897 0.245 5.568 1.00 74.00 91 TYR A O 1
ATOM 719 N N . ILE A 1 92 ? -11.960 1.503 3.722 1.00 74.00 92 ILE A N 1
ATOM 720 C CA . ILE A 1 92 ? -13.171 2.247 4.105 1.00 74.00 92 ILE A CA 1
ATOM 721 C C . ILE A 1 92 ? -14.376 1.307 4.240 1.00 74.00 92 ILE A C 1
ATOM 723 O O . ILE A 1 92 ? -15.159 1.449 5.175 1.00 74.00 92 ILE A O 1
ATOM 727 N N . LEU A 1 93 ? -14.508 0.324 3.346 1.00 74.12 93 LEU A N 1
ATOM 728 C CA . LEU A 1 93 ? -15.578 -0.676 3.410 1.00 74.12 93 LEU A CA 1
ATOM 729 C C . LEU A 1 93 ? -15.410 -1.649 4.590 1.00 74.12 93 LEU A C 1
ATOM 731 O O . LEU A 1 93 ? -16.401 -2.081 5.176 1.00 74.12 93 LEU A O 1
ATOM 735 N N . LEU A 1 94 ? -14.169 -1.997 4.939 1.00 67.81 94 LEU A N 1
ATOM 736 C CA . LEU A 1 94 ? -13.831 -2.890 6.052 1.00 67.81 94 LEU A CA 1
ATOM 737 C C . LEU A 1 94 ? -13.758 -2.174 7.402 1.00 67.81 94 LEU A C 1
ATOM 739 O O . LEU A 1 94 ? -13.858 -2.831 8.439 1.00 67.81 94 LEU A O 1
ATOM 743 N N . ALA A 1 95 ? -13.584 -0.852 7.409 1.00 63.09 95 ALA A N 1
ATOM 744 C CA . ALA A 1 95 ? -13.614 -0.024 8.598 1.00 63.09 95 ALA A CA 1
ATOM 745 C C . ALA A 1 95 ? -15.044 -0.022 9.147 1.00 63.09 95 ALA A C 1
ATOM 747 O O . ALA A 1 95 ? -15.863 0.863 8.901 1.00 63.09 95 ALA A O 1
ATOM 748 N N . SER A 1 96 ? -15.312 -1.034 9.963 1.00 54.78 96 SER A N 1
ATOM 749 C CA . SER A 1 96 ? -16.524 -1.261 10.744 1.00 54.78 96 SER A CA 1
ATOM 750 C C . SER A 1 96 ? -16.909 -0.097 11.660 1.00 54.78 96 SER A C 1
ATOM 752 O O . SER A 1 96 ? -17.965 -0.151 12.281 1.00 54.78 96 SER A O 1
ATOM 754 N N . SER A 1 97 ? -16.106 0.970 11.735 1.00 51.84 97 SER A N 1
ATOM 755 C CA . SER A 1 97 ? -16.415 2.173 12.509 1.00 51.84 97 SER A CA 1
ATOM 756 C C . SER A 1 97 ? -17.678 2.899 12.025 1.00 51.84 97 SER A C 1
ATOM 758 O O . SER A 1 97 ? -18.251 3.657 12.801 1.00 51.84 97 SER A O 1
ATOM 760 N N . TRP A 1 98 ? -18.125 2.665 10.783 1.00 55.00 98 TRP A N 1
ATOM 761 C CA . TRP A 1 98 ? -19.406 3.165 10.252 1.00 55.00 98 TRP A CA 1
ATOM 762 C C . TRP A 1 98 ? -20.550 2.145 10.317 1.00 55.00 98 TRP A C 1
ATOM 764 O O . TRP A 1 98 ? -21.659 2.427 9.854 1.00 55.00 98 TRP A O 1
ATOM 774 N N . LYS A 1 99 ? -20.325 0.959 10.898 1.00 46.19 99 LYS A N 1
ATOM 775 C CA . LYS A 1 99 ? -21.420 0.032 11.183 1.00 46.19 99 LYS A CA 1
ATOM 776 C C . LYS A 1 99 ? -22.189 0.606 12.373 1.00 46.19 99 LYS A C 1
ATOM 778 O O . LYS A 1 99 ? -21.656 0.678 13.477 1.00 46.19 99 LYS A O 1
ATOM 783 N N . ARG A 1 100 ? -23.411 1.097 12.127 1.00 48.94 100 ARG A N 1
ATOM 784 C CA . ARG A 1 100 ? -24.280 1.650 13.179 1.00 48.94 100 ARG A CA 1
ATOM 785 C C . ARG A 1 100 ? -24.375 0.651 14.348 1.00 48.94 100 ARG A C 1
ATOM 787 O O . ARG A 1 100 ? -24.535 -0.538 14.077 1.00 48.94 100 ARG A O 1
ATOM 794 N N . PRO A 1 101 ? -24.302 1.103 15.613 1.00 59.75 101 PRO A N 1
ATOM 795 C CA . PRO A 1 101 ? -24.609 0.258 16.763 1.00 59.75 101 PRO A CA 1
ATOM 796 C C . PRO A 1 101 ? -26.009 -0.343 16.600 1.00 59.75 101 PRO A C 1
ATOM 798 O O . PRO A 1 101 ? -26.945 0.389 16.276 1.00 59.75 101 PRO A O 1
ATOM 801 N N . GLU A 1 102 ? -26.147 -1.654 16.801 1.00 58.22 102 GLU A N 1
ATOM 802 C CA . GLU A 1 102 ? -27.443 -2.340 16.769 1.00 58.22 102 GLU A CA 1
ATOM 803 C C . GLU A 1 102 ? -28.381 -1.688 17.811 1.00 58.22 102 GLU A C 1
ATOM 805 O O . GLU A 1 102 ? -28.060 -1.700 19.004 1.00 58.22 102 GLU A O 1
ATOM 810 N N . PRO A 1 103 ? -29.531 -1.106 17.416 1.00 58.66 103 PRO A N 1
ATOM 811 C CA . PRO A 1 103 ? -30.414 -0.356 18.319 1.00 58.66 103 PRO A CA 1
ATOM 812 C C . PRO A 1 103 ? -31.128 -1.211 19.389 1.00 58.66 103 PRO A C 1
ATOM 814 O O . PRO A 1 103 ? -31.929 -0.688 20.158 1.00 58.66 103 PRO A O 1
ATOM 817 N N . GLY A 1 104 ? -30.836 -2.512 19.488 1.00 56.84 104 GLY A N 1
ATOM 818 C CA . GLY A 1 104 ? -31.576 -3.461 20.327 1.00 56.84 104 GLY A CA 1
ATOM 819 C C . GLY A 1 104 ? -31.300 -3.421 21.836 1.00 56.84 104 GLY A C 1
ATOM 820 O O . GLY A 1 104 ? -32.063 -4.020 22.581 1.00 56.84 104 GLY A O 1
ATOM 821 N N . ILE A 1 105 ? -30.255 -2.736 22.323 1.00 57.75 105 ILE A N 1
ATOM 822 C CA . ILE A 1 105 ? -29.889 -2.780 23.762 1.00 57.75 105 ILE A CA 1
ATOM 823 C C . ILE A 1 105 ? -30.495 -1.626 24.588 1.00 57.75 105 ILE A C 1
ATOM 825 O O . ILE A 1 105 ? -30.542 -1.702 25.814 1.00 57.75 105 ILE A O 1
ATOM 829 N N . LEU A 1 106 ? -31.023 -0.572 23.952 1.00 59.59 106 LEU A N 1
ATOM 830 C CA . LEU A 1 106 ? -31.640 0.555 24.676 1.00 59.59 106 LEU A CA 1
ATOM 831 C C . LEU A 1 106 ? -33.159 0.423 24.867 1.00 59.59 106 LEU A C 1
ATOM 833 O O . LEU A 1 106 ? -33.704 1.067 25.758 1.00 59.59 106 LEU A O 1
ATOM 837 N N . THR A 1 107 ? -33.839 -0.422 24.089 1.00 56.00 107 THR A N 1
ATOM 838 C CA . THR A 1 107 ? -35.301 -0.599 24.179 1.00 56.00 107 THR A CA 1
ATOM 839 C C . THR A 1 107 ? -35.725 -1.598 25.262 1.00 56.00 107 THR A C 1
ATOM 841 O O . THR A 1 107 ? -36.811 -1.458 25.814 1.00 56.00 107 THR A O 1
ATOM 844 N N . ASP A 1 108 ? -34.867 -2.548 25.644 1.00 55.81 108 ASP A N 1
ATOM 845 C CA . ASP A 1 108 ? -35.210 -3.572 26.648 1.00 55.81 108 ASP A CA 1
ATOM 846 C C . ASP A 1 108 ? -35.233 -3.020 28.090 1.00 55.81 108 ASP A C 1
ATOM 848 O O . ASP A 1 108 ? -35.949 -3.510 28.958 1.00 55.81 108 ASP A O 1
ATOM 852 N N . ARG A 1 109 ? -34.500 -1.926 28.349 1.00 56.91 109 ARG A N 1
ATOM 853 C CA . ARG A 1 109 ? -34.393 -1.325 29.691 1.00 56.91 109 ARG A CA 1
ATOM 854 C C . ARG A 1 109 ? -35.468 -0.295 30.032 1.00 56.91 109 ARG A C 1
ATOM 856 O O . ARG A 1 109 ? -35.487 0.176 31.167 1.00 56.91 109 ARG A O 1
ATOM 863 N N . GLN A 1 110 ? -36.305 0.099 29.073 1.00 55.50 110 GLN A N 1
ATOM 864 C CA . GLN A 1 110 ? -37.177 1.266 29.213 1.00 55.50 110 GLN A CA 1
ATOM 865 C C . GLN A 1 110 ? -38.683 1.067 28.917 1.00 55.50 110 GLN A C 1
ATOM 867 O O . GLN A 1 110 ? -39.288 2.003 28.389 1.00 55.50 110 GLN A O 1
ATOM 872 N N . PRO A 1 111 ? -39.330 -0.052 29.319 1.00 52.66 111 PRO A N 1
ATOM 873 C CA . PRO A 1 111 ? -40.789 -0.039 29.501 1.00 52.66 111 PRO A CA 1
ATOM 874 C C . PRO A 1 111 ? -41.290 -0.152 30.955 1.00 52.66 111 PRO A C 1
ATOM 876 O O . PRO A 1 111 ? -42.459 0.122 31.182 1.00 52.66 111 PRO A O 1
ATOM 879 N N . LEU A 1 112 ? -40.479 -0.494 31.968 1.00 58.81 112 LEU A N 1
ATOM 880 C CA . LEU A 1 112 ? -41.032 -0.817 33.308 1.00 58.81 112 LEU A CA 1
ATOM 881 C C . LEU A 1 112 ? -41.253 0.373 34.266 1.00 58.81 112 LEU A C 1
ATOM 883 O O . LEU A 1 112 ? -41.436 0.162 35.462 1.00 58.81 112 LEU A O 1
ATOM 887 N N . LEU A 1 113 ? -41.228 1.618 33.781 1.00 62.59 113 LEU A N 1
ATOM 888 C CA . LEU A 1 113 ? -41.446 2.811 34.621 1.00 62.59 113 LEU A CA 1
ATOM 889 C C . LEU A 1 113 ? -42.714 3.605 34.269 1.00 62.59 113 LEU A C 1
ATOM 891 O O . LEU A 1 113 ? -42.891 4.689 34.813 1.00 62.59 113 LEU A O 1
ATOM 895 N N . HIS A 1 114 ? -43.586 3.096 33.386 1.00 57.62 114 HIS A N 1
ATOM 896 C CA . HIS A 1 114 ? -44.793 3.824 32.960 1.00 57.62 114 HIS A CA 1
ATOM 897 C C . HIS A 1 114 ? -46.137 3.168 33.356 1.00 57.62 114 HIS A C 1
ATOM 899 O O . HIS A 1 114 ? -47.182 3.757 33.097 1.00 57.62 114 HIS A O 1
ATOM 905 N N . ASP A 1 115 ? -46.139 2.016 34.038 1.00 56.31 115 ASP A N 1
ATOM 906 C CA . ASP A 1 115 ? -47.370 1.287 34.415 1.00 56.31 115 ASP A CA 1
ATOM 907 C C . ASP A 1 115 ? -47.609 1.271 35.941 1.00 56.31 115 ASP A C 1
ATOM 909 O O . ASP A 1 115 ? -47.679 0.207 36.558 1.00 56.31 115 ASP A O 1
ATOM 913 N N . GLY A 1 116 ? -47.691 2.440 36.586 1.00 63.84 116 GLY A N 1
ATOM 914 C CA . GLY A 1 116 ? -47.868 2.501 38.045 1.00 63.84 116 GLY A CA 1
ATOM 915 C C . GLY A 1 116 ? -48.508 3.762 38.624 1.00 63.84 116 GLY A C 1
ATOM 916 O O . GLY A 1 116 ? -48.319 3.998 39.816 1.00 63.84 116 GLY A O 1
ATOM 917 N N . GLU A 1 117 ? -49.233 4.549 37.820 1.00 49.38 117 GLU A N 1
ATOM 918 C CA . GLU A 1 117 ? -50.120 5.622 38.315 1.00 49.38 117 GLU A CA 1
ATOM 919 C C . GLU A 1 117 ? -51.593 5.215 38.217 1.00 49.38 117 GLU A C 1
ATOM 921 O O . GLU A 1 117 ? -51.985 4.669 37.157 1.00 49.38 117 GLU A O 1
#

Organism: Homo sapiens (NCBI:txid9606)

Solvent-accessible surface area (backbone atoms only — not comparable to full-atom values): 6978 Å² total; per-residue (Å²): 130,89,53,72,67,57,57,51,48,52,52,48,52,52,52,52,38,52,52,52,41,50,52,46,48,48,48,32,41,74,76,58,80,28,79,46,93,74,85,48,81,34,37,60,52,47,52,65,45,49,46,44,42,47,64,51,36,49,47,48,52,58,69,47,52,86,78,47,56,75,70,53,50,50,55,52,50,51,51,52,48,54,50,50,50,51,49,52,53,50,47,60,73,64,46,60,86,76,57,75,78,78,76,72,74,68,62,77,78,69,66,90,86,76,88,83,130

pLDDT: mean 76.32, std 11.67, range [46.19, 92.62]

Secondary structure (DSSP, 8-state):
---HHHHHHHHHHHHHHHHHHHHHHHHHHHHS----SSSSGGGTTHHHHHHIIIIIIIHHHHHHHTTS-HHHHHHHHHHHHHHHHHHHHHHHHH-GGGSPPPGGGTSTTSSTTSS--

InterPro domains:
  IPR006593 Cytochrome b561/ferric reductase, transmembrane domain [PF03188] (46-82)
  IPR043205 Cytochrome b561/Cytochrome b reductase 1-like [PTHR10106] (10-70)

Radius of gyration: 22.61 Å; Cα contacts (8 Å, |Δi|>4): 53; chains: 1; bounding box: 68×18×63 Å

Mean predicted aligned error: 11.94 Å

Sequence (117 aa):
MVSGRFYLSCLLLGSLGSMCILFTIYWMQYWRGGFAWNGSIYMFNWHPVLMVAGMVVFYGGASLVYRLPSEAVFANSTGMLVVAFGLLVLYILLASSWKRPEPGILTDRQPLLHDGE